Protein AF-A0A7X6SPW4-F1 (afdb_monomer)

pLDDT: mean 87.4, std 13.14, range [55.62, 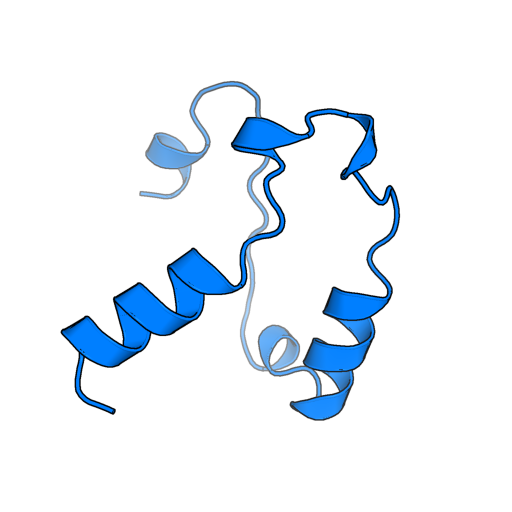98.12]

Mean predicted aligned error: 5.99 Å

Structure (mmCIF, N/CA/C/O backbone):
data_AF-A0A7X6SPW4-F1
#
_entry.id   AF-A0A7X6SPW4-F1
#
loop_
_atom_site.group_PDB
_atom_site.id
_atom_site.type_symbol
_atom_site.label_atom_id
_atom_site.label_alt_id
_atom_site.label_comp_id
_atom_site.label_asym_id
_atom_site.label_entity_id
_atom_site.label_seq_id
_atom_site.pdbx_PDB_ins_code
_atom_site.Cartn_x
_atom_site.Cartn_y
_atom_site.Cartn_z
_atom_site.occupancy
_atom_site.B_iso_or_equiv
_atom_site.auth_seq_id
_atom_site.auth_comp_id
_atom_site.auth_asym_id
_atom_site.auth_atom_id
_atom_site.pdbx_PDB_model_num
ATOM 1 N N . MET A 1 1 ? -10.980 12.544 15.746 1.00 75.56 1 MET A N 1
ATOM 2 C CA . MET A 1 1 ? -9.531 12.659 15.509 1.00 75.56 1 MET A CA 1
ATOM 3 C C . MET A 1 1 ? -9.319 13.787 14.527 1.00 75.56 1 MET A C 1
ATOM 5 O O . ME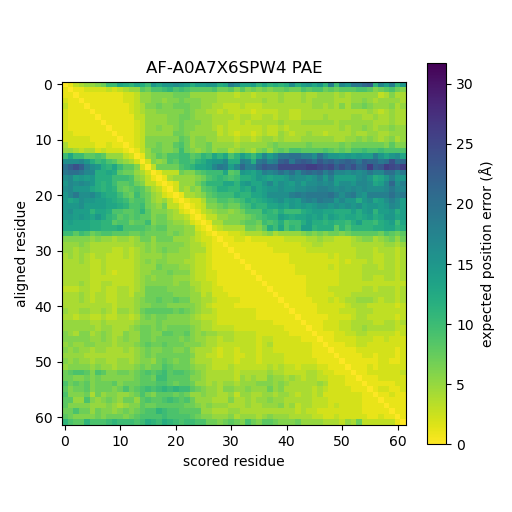T A 1 1 ? -10.025 13.827 13.525 1.00 75.56 1 MET A O 1
ATOM 9 N N . ASP A 1 2 ? -8.422 14.715 14.837 1.00 96.50 2 ASP A N 1
ATOM 10 C CA . ASP A 1 2 ? -7.933 15.692 13.865 1.00 96.50 2 ASP A CA 1
ATOM 11 C C . ASP A 1 2 ? -6.856 15.072 12.953 1.00 96.50 2 ASP A C 1
ATOM 13 O O . ASP A 1 2 ? -6.506 13.892 13.078 1.00 96.50 2 ASP A O 1
ATOM 17 N N . TYR A 1 3 ? -6.351 15.855 12.001 1.00 96.25 3 TYR A N 1
ATOM 18 C CA . TYR A 1 3 ? -5.323 15.412 11.061 1.00 96.25 3 TYR A CA 1
ATOM 19 C C . TYR A 1 3 ? -4.071 14.865 11.767 1.00 96.25 3 TYR A C 1
ATOM 21 O O . TYR A 1 3 ? -3.617 13.767 11.442 1.00 96.25 3 TYR A O 1
ATOM 29 N N . ASN A 1 4 ? -3.549 15.584 12.765 1.00 97.19 4 ASN A N 1
ATOM 30 C CA . ASN A 1 4 ? -2.327 15.197 13.470 1.00 97.19 4 ASN A CA 1
ATOM 31 C C . ASN A 1 4 ? -2.551 13.936 14.307 1.00 97.19 4 ASN A C 1
ATOM 33 O O . ASN A 1 4 ? -1.743 13.012 14.250 1.00 97.19 4 ASN A O 1
ATOM 37 N N . GLN A 1 5 ? -3.686 13.854 15.003 1.00 96.25 5 GLN A N 1
ATOM 38 C CA . GLN A 1 5 ? -4.087 12.671 15.764 1.00 96.25 5 GLN A CA 1
ATOM 39 C C . GLN A 1 5 ? -4.252 11.443 14.861 1.00 96.25 5 GLN A C 1
ATOM 41 O O . GLN A 1 5 ? -3.917 10.327 15.251 1.00 96.25 5 GLN A O 1
ATOM 46 N N . THR A 1 6 ? -4.756 11.635 13.640 1.00 94.25 6 THR A N 1
ATOM 47 C CA . THR A 1 6 ? -4.908 10.551 12.659 1.00 94.25 6 THR A CA 1
ATOM 48 C C . THR A 1 6 ? -3.568 10.069 12.138 1.00 94.25 6 THR A C 1
ATOM 50 O O . THR A 1 6 ? -3.349 8.860 12.068 1.00 94.25 6 THR A O 1
ATOM 53 N N . LEU A 1 7 ? -2.650 10.988 11.833 1.00 92.06 7 LEU A N 1
ATOM 54 C CA . LEU A 1 7 ? -1.282 10.624 11.477 1.00 92.06 7 LEU A CA 1
ATOM 55 C C . LEU A 1 7 ? -0.598 9.845 12.601 1.00 92.06 7 LEU A C 1
ATOM 57 O O . LEU A 1 7 ? -0.039 8.781 12.347 1.00 92.06 7 LEU A O 1
ATOM 61 N N . GLU A 1 8 ? -0.667 10.341 13.836 1.00 91.56 8 GLU A N 1
ATOM 62 C CA . GLU A 1 8 ? -0.046 9.693 14.994 1.00 91.56 8 GLU A CA 1
ATOM 63 C C . GLU A 1 8 ? -0.608 8.287 15.221 1.00 91.56 8 GLU A C 1
ATOM 65 O O . GLU A 1 8 ? 0.154 7.327 15.363 1.00 91.56 8 GLU A O 1
ATOM 70 N N . PHE A 1 9 ? -1.934 8.140 15.152 1.00 90.12 9 PHE A N 1
ATOM 71 C CA . PHE A 1 9 ? -2.578 6.836 15.206 1.00 90.12 9 PHE A CA 1
ATOM 72 C C . PHE A 1 9 ? -2.052 5.908 14.103 1.00 90.12 9 PHE A C 1
ATOM 74 O O . PHE A 1 9 ? -1.584 4.818 14.420 1.00 90.12 9 PHE A O 1
ATOM 81 N N . MET A 1 10 ? -2.032 6.335 12.835 1.00 88.62 10 MET A N 1
ATOM 82 C CA . MET A 1 10 ? -1.538 5.499 11.728 1.00 88.62 10 MET A CA 1
ATOM 83 C C . MET A 1 10 ? -0.071 5.079 11.911 1.00 88.62 10 MET A C 1
ATOM 85 O O . MET A 1 10 ? 0.261 3.909 11.710 1.00 88.62 10 MET A O 1
ATOM 89 N N . TYR A 1 11 ? 0.804 5.988 12.353 1.00 85.12 11 TYR A N 1
ATOM 90 C CA . TYR A 1 11 ? 2.214 5.667 12.602 1.00 85.12 11 TYR A CA 1
ATOM 91 C C . TYR A 1 11 ? 2.424 4.744 13.807 1.00 85.12 11 TYR A C 1
ATOM 93 O O . TYR A 1 11 ? 3.364 3.948 13.796 1.00 85.12 11 TYR A O 1
ATOM 101 N N . SER A 1 12 ? 1.550 4.803 14.817 1.00 85.69 12 SER A N 1
ATOM 102 C CA . SER A 1 12 ? 1.600 3.896 15.973 1.00 85.69 12 SER A CA 1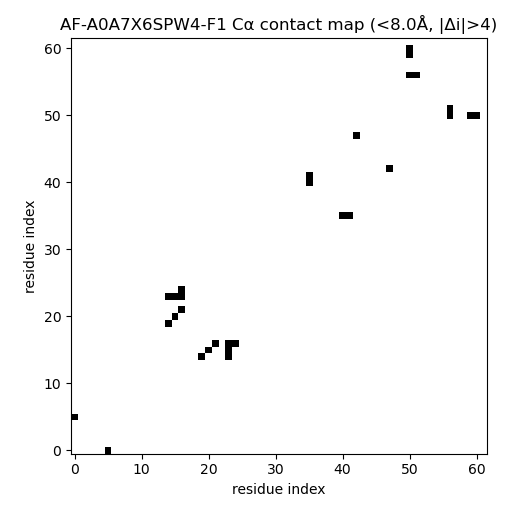
ATOM 103 C C . SER A 1 12 ? 1.264 2.443 15.611 1.00 85.69 12 SER A C 1
ATOM 105 O O . SER A 1 12 ? 1.765 1.523 16.254 1.00 85.69 12 SER A O 1
ATOM 107 N N . GLN A 1 13 ? 0.440 2.241 14.574 1.00 77.12 13 GLN A N 1
ATOM 108 C CA . GLN A 1 13 ? -0.057 0.926 14.156 1.00 77.12 13 GLN A CA 1
ATOM 109 C C . GLN A 1 13 ? 0.871 0.198 13.183 1.00 77.12 13 GLN A C 1
ATOM 111 O O . GLN A 1 13 ? 0.719 -1.007 13.006 1.00 77.12 13 GLN A O 1
ATOM 116 N N . LEU A 1 14 ? 1.819 0.887 12.536 1.00 68.44 14 LEU A N 1
ATOM 117 C CA . LEU A 1 14 ? 2.779 0.235 11.647 1.00 68.44 14 LEU A CA 1
ATOM 118 C C . LEU A 1 14 ? 3.647 -0.715 12.483 1.00 68.44 14 LEU A C 1
ATOM 120 O O . LEU A 1 14 ? 4.468 -0.239 13.278 1.00 68.44 14 LEU A O 1
ATOM 124 N N . PRO A 1 15 ? 3.532 -2.047 12.306 1.00 60.50 15 PRO A N 1
ATOM 125 C CA . PRO A 1 15 ? 4.393 -2.981 12.993 1.00 60.50 15 PRO A CA 1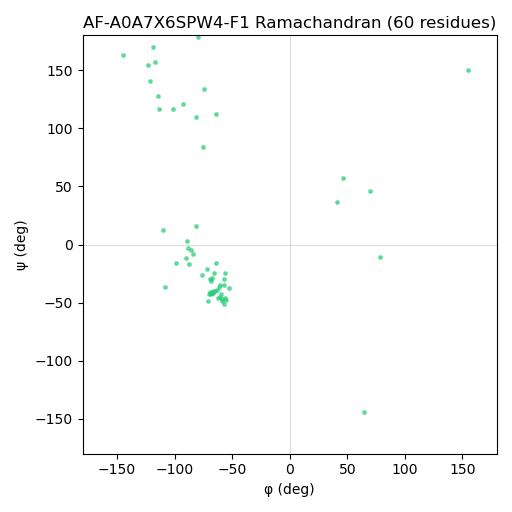
ATOM 126 C C . PRO A 1 15 ? 5.728 -2.898 12.285 1.00 60.50 15 PRO A C 1
ATOM 128 O O . PRO A 1 15 ? 5.987 -3.656 11.365 1.00 60.50 15 PRO A O 1
ATOM 131 N N . ALA A 1 16 ? 6.542 -1.917 12.665 1.00 55.84 16 ALA A N 1
ATOM 132 C CA . ALA A 1 16 ? 7.976 -2.049 12.741 1.00 55.84 16 ALA A CA 1
A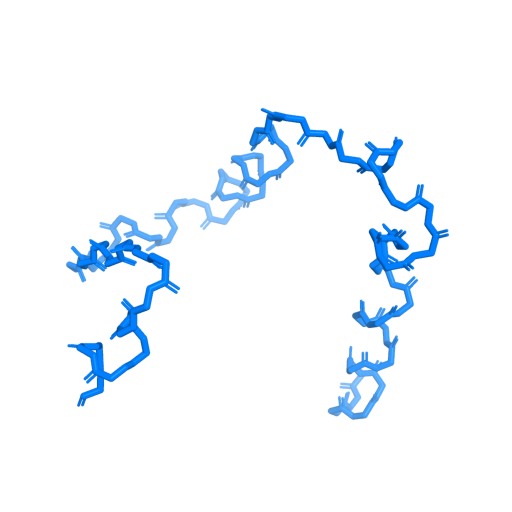TOM 133 C C . ALA A 1 16 ? 8.641 -2.834 11.588 1.00 55.84 16 ALA A C 1
ATOM 135 O O . ALA A 1 16 ? 9.629 -3.500 11.834 1.00 55.84 16 ALA A O 1
ATOM 136 N N . TYR A 1 17 ? 8.217 -2.756 10.323 1.00 55.62 17 TYR A N 1
ATOM 137 C CA . TYR A 1 17 ? 9.023 -3.347 9.249 1.00 55.62 17 TYR A CA 1
ATOM 138 C C . TYR A 1 17 ? 10.395 -2.655 9.244 1.00 55.62 17 TYR A C 1
ATOM 140 O O . TYR A 1 17 ? 11.439 -3.288 9.134 1.00 55.62 17 TYR A O 1
ATOM 148 N N . HIS A 1 18 ? 10.386 -1.359 9.563 1.00 57.94 18 HIS A N 1
ATOM 149 C CA . HIS A 1 18 ? 11.574 -0.577 9.875 1.00 57.94 18 HIS A CA 1
ATOM 150 C C . HIS A 1 18 ? 12.324 -0.985 11.164 1.00 57.94 18 HIS A C 1
ATOM 152 O O . HIS A 1 18 ? 13.511 -0.692 11.242 1.00 57.94 18 HIS A O 1
ATOM 158 N N . ARG A 1 19 ? 11.695 -1.621 12.176 1.00 62.97 19 ARG A N 1
ATOM 159 C CA . ARG A 1 19 ? 12.354 -1.971 13.466 1.00 62.97 19 ARG A CA 1
ATOM 160 C C . ARG A 1 19 ? 12.629 -3.475 13.675 1.00 62.97 19 ARG A C 1
ATOM 162 O O . ARG A 1 19 ? 13.647 -3.821 14.249 1.00 62.97 19 ARG A O 1
ATOM 169 N N . ILE A 1 20 ? 11.736 -4.357 13.231 1.00 64.75 20 ILE A N 1
ATOM 170 C CA . ILE A 1 20 ? 11.756 -5.830 13.338 1.00 64.75 20 ILE A CA 1
ATOM 171 C C . ILE A 1 20 ? 12.258 -6.473 12.026 1.00 64.75 20 ILE A C 1
ATOM 173 O O . ILE A 1 20 ? 12.664 -7.637 12.005 1.00 64.75 20 ILE A O 1
ATOM 177 N N . GLY A 1 21 ? 12.287 -5.719 10.921 1.00 67.38 21 GLY A N 1
ATOM 178 C CA . GLY A 1 21 ? 12.832 -6.177 9.646 1.00 67.38 21 GLY A CA 1
ATOM 179 C C . GLY A 1 21 ? 12.038 -7.337 9.043 1.00 67.38 21 GLY A C 1
ATOM 180 O O . GLY A 1 21 ? 10.817 -7.420 9.168 1.00 67.38 21 GLY A O 1
ATOM 181 N N . LYS A 1 22 ? 12.752 -8.264 8.394 1.00 64.44 22 LYS A N 1
ATOM 182 C CA . LYS A 1 22 ? 12.179 -9.398 7.646 1.00 64.44 22 LYS A CA 1
ATOM 183 C C . LYS A 1 22 ? 11.246 -10.288 8.482 1.00 64.44 22 LYS A C 1
ATOM 185 O O . LYS A 1 22 ? 10.374 -10.929 7.915 1.00 64.44 22 LYS A O 1
ATOM 190 N N . ALA A 1 23 ? 11.398 -10.317 9.807 1.00 67.25 23 ALA A N 1
ATOM 191 C CA . ALA A 1 23 ? 10.550 -11.116 10.694 1.00 67.25 23 ALA A CA 1
ATOM 192 C C . ALA A 1 23 ? 9.117 -10.566 10.843 1.00 67.25 23 ALA A C 1
ATOM 194 O O . ALA A 1 23 ? 8.213 -11.322 11.178 1.00 67.25 23 ALA A O 1
ATOM 195 N N . ALA A 1 24 ? 8.894 -9.277 10.561 1.00 68.44 24 ALA A N 1
ATOM 196 C CA . ALA A 1 24 ? 7.557 -8.676 10.505 1.00 68.44 24 ALA A CA 1
ATOM 197 C C . ALA A 1 24 ? 6.915 -8.784 9.109 1.00 68.44 24 ALA A C 1
ATOM 199 O O . ALA A 1 24 ? 5.787 -8.338 8.907 1.00 68.44 24 ALA A O 1
ATOM 200 N N . TYR A 1 25 ? 7.634 -9.339 8.129 1.00 67.62 25 TYR A N 1
ATOM 201 C CA . TYR A 1 25 ? 7.147 -9.475 6.764 1.00 67.62 25 TYR A CA 1
ATOM 202 C C . TYR A 1 25 ? 6.245 -10.706 6.653 1.00 67.62 25 TYR A C 1
ATOM 204 O O . TYR A 1 25 ? 6.707 -11.843 6.740 1.00 67.62 25 TYR A O 1
ATOM 212 N N . LYS A 1 26 ? 4.947 -10.463 6.466 1.00 72.56 26 LYS A N 1
ATOM 213 C 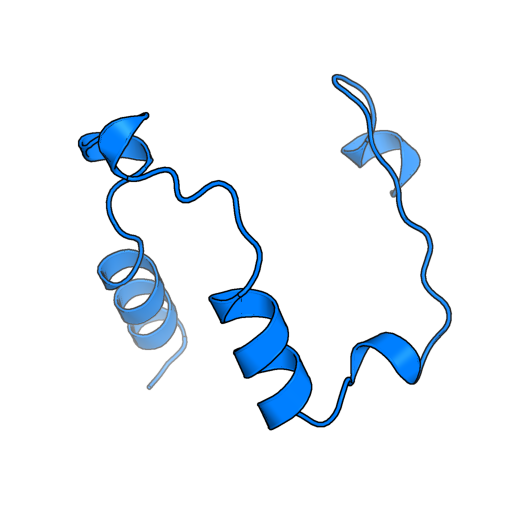CA . LYS A 1 26 ? 3.970 -11.486 6.090 1.00 72.56 26 LYS A CA 1
ATOM 214 C C . LYS A 1 26 ? 3.870 -11.493 4.560 1.00 72.56 26 LYS A C 1
ATOM 216 O O . LYS A 1 26 ? 3.558 -10.463 3.970 1.00 72.56 26 LYS A O 1
ATOM 221 N N . ASN A 1 27 ? 4.160 -12.627 3.919 1.00 76.75 27 ASN A N 1
ATOM 222 C CA . ASN A 1 27 ? 4.217 -12.752 2.448 1.00 76.75 27 ASN A CA 1
ATOM 223 C C . ASN A 1 27 ? 2.841 -12.938 1.784 1.00 76.75 27 ASN A C 1
ATOM 225 O O . ASN A 1 27 ? 2.773 -13.363 0.632 1.00 76.75 27 ASN A O 1
ATOM 229 N N . ASP A 1 28 ? 1.753 -12.660 2.492 1.00 86.06 28 ASP A N 1
ATOM 230 C CA . ASP A 1 28 ? 0.397 -12.798 1.974 1.00 86.06 28 ASP A CA 1
ATOM 231 C C . ASP A 1 28 ? -0.344 -11.460 1.973 1.00 86.06 28 ASP A C 1
ATOM 233 O O . ASP A 1 28 ? 0.125 -10.448 2.494 1.00 86.06 28 ASP A O 1
ATOM 237 N N . LEU A 1 29 ? -1.508 -11.466 1.331 1.00 89.94 29 LEU A N 1
ATOM 238 C CA . LEU A 1 29 ? -2.380 -10.304 1.196 1.00 89.94 29 LEU A CA 1
ATOM 239 C C . LEU A 1 29 ? -3.667 -10.455 2.011 1.00 89.94 29 LEU A C 1
ATOM 241 O O . LEU A 1 29 ? -4.594 -9.679 1.808 1.00 89.94 29 LEU A O 1
ATOM 245 N N . GLU A 1 30 ? -3.753 -11.432 2.920 1.00 93.56 30 GLU A N 1
ATOM 246 C CA . GLU A 1 30 ? -5.014 -11.810 3.578 1.00 93.56 30 GLU A CA 1
ATOM 247 C C . GLU A 1 30 ? -5.670 -10.623 4.290 1.00 93.56 30 GLU A C 1
ATOM 249 O O . GLU A 1 30 ? -6.852 -10.357 4.091 1.00 93.56 30 GLU A O 1
ATOM 254 N N . ASN A 1 31 ? -4.889 -9.851 5.052 1.00 89.81 31 ASN A N 1
ATOM 255 C CA . ASN A 1 31 ? -5.398 -8.678 5.767 1.00 89.81 31 ASN A CA 1
ATOM 256 C C . ASN A 1 31 ? -5.887 -7.587 4.803 1.00 89.81 31 ASN A C 1
ATOM 258 O O . ASN A 1 31 ? -6.904 -6.946 5.058 1.00 89.81 31 ASN A O 1
ATOM 262 N N . SER A 1 32 ? -5.166 -7.369 3.699 1.00 92.12 32 SER A N 1
ATOM 263 C CA . SER A 1 32 ? -5.537 -6.374 2.690 1.00 92.12 32 SER A CA 1
ATOM 264 C C . SER A 1 32 ? -6.797 -6.785 1.932 1.00 92.12 32 SER A C 1
ATOM 266 O O . SER A 1 32 ? -7.663 -5.944 1.718 1.00 92.12 32 SER A O 1
ATOM 26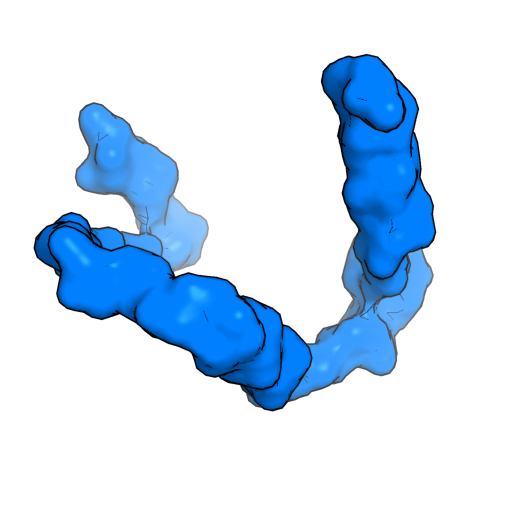8 N N . LEU A 1 33 ? -6.928 -8.067 1.579 1.00 95.81 33 LEU A N 1
ATOM 269 C CA . LEU A 1 33 ? -8.115 -8.614 0.920 1.00 95.81 33 LEU A CA 1
ATOM 270 C C . LEU A 1 33 ? -9.336 -8.585 1.845 1.00 95.81 33 LEU A C 1
ATOM 272 O O . LEU A 1 33 ? -10.408 -8.183 1.411 1.00 95.81 33 LEU A O 1
ATOM 276 N N . ALA A 1 34 ? -9.175 -8.931 3.126 1.00 96.75 34 ALA A N 1
ATOM 277 C CA . ALA A 1 34 ? -10.257 -8.853 4.107 1.00 96.75 34 ALA A CA 1
ATOM 278 C C . ALA A 1 34 ? -10.752 -7.411 4.315 1.00 96.75 34 ALA A C 1
ATOM 280 O O . ALA A 1 34 ? -11.953 -7.174 4.432 1.00 96.75 34 ALA A O 1
ATOM 281 N N . LEU A 1 35 ? -9.836 -6.436 4.334 1.00 95.81 35 LEU A N 1
ATOM 282 C CA . LEU A 1 35 ? -10.193 -5.021 4.430 1.00 95.81 35 LEU A CA 1
ATOM 283 C C . LEU A 1 35 ? -10.907 -4.527 3.165 1.00 95.81 35 LEU A C 1
ATOM 285 O O . LEU A 1 35 ? -11.876 -3.777 3.252 1.00 95.81 35 LEU A O 1
ATOM 289 N N . ASP A 1 36 ? -10.435 -4.942 1.992 1.00 97.19 36 ASP A N 1
ATOM 290 C CA . ASP A 1 36 ? -11.038 -4.574 0.713 1.00 97.19 36 ASP A CA 1
ATOM 291 C C . ASP A 1 36 ? -12.446 -5.174 0.538 1.00 97.19 36 ASP A C 1
ATOM 293 O O . ASP A 1 36 ? -13.361 -4.461 0.120 1.00 97.19 36 ASP A O 1
ATOM 297 N N . GLU A 1 37 ? -12.652 -6.428 0.956 1.00 98.06 37 GLU A N 1
ATOM 298 C CA . GLU A 1 37 ? -13.975 -7.065 1.059 1.00 98.06 37 GLU A CA 1
ATOM 299 C C . GLU A 1 37 ? -14.897 -6.281 2.003 1.00 98.06 37 GLU A C 1
ATOM 301 O O . GLU A 1 37 ? -16.024 -5.953 1.638 1.00 98.06 37 GLU A O 1
ATOM 306 N N . TYR A 1 38 ? -14.409 -5.900 3.192 1.00 98.12 38 TYR A N 1
ATOM 307 C CA . TYR A 1 38 ? -15.188 -5.125 4.165 1.00 98.12 38 TYR A CA 1
ATOM 308 C C . TYR A 1 38 ? -15.710 -3.796 3.589 1.00 98.12 38 TYR A C 1
ATOM 310 O O . TYR A 1 38 ? -16.820 -3.370 3.909 1.00 98.12 38 TYR A O 1
ATOM 318 N N . PHE A 1 39 ? -14.945 -3.149 2.704 1.00 97.94 39 PHE A N 1
ATOM 319 C CA . PHE A 1 39 ? -15.368 -1.925 2.013 1.00 97.94 39 PHE A CA 1
ATOM 320 C C . PHE A 1 39 ? -16.114 -2.171 0.687 1.00 97.94 39 PHE A C 1
ATOM 322 O O . PHE A 1 39 ? -16.483 -1.210 0.000 1.00 97.94 39 PHE A O 1
ATOM 329 N N . GLY A 1 40 ? -16.365 -3.431 0.324 1.00 97.88 40 GLY A N 1
ATOM 330 C CA . GLY A 1 40 ? -17.091 -3.819 -0.884 1.00 97.88 40 GLY A CA 1
ATOM 331 C C . GLY A 1 40 ? -16.312 -3.540 -2.169 1.00 97.88 40 GLY A C 1
ATOM 332 O O . GLY A 1 40 ? -16.862 -2.943 -3.102 1.00 97.88 40 GLY A O 1
ATOM 333 N N . HIS A 1 41 ? -15.028 -3.910 -2.189 1.00 97.62 41 HIS A N 1
ATOM 334 C CA . HIS A 1 41 ? -14.115 -3.810 -3.334 1.00 97.62 41 HIS A CA 1
ATOM 335 C C . HIS A 1 41 ? -14.171 -2.455 -4.063 1.00 97.62 41 HIS A C 1
ATOM 337 O O . HIS A 1 41 ? -14.444 -2.392 -5.270 1.00 97.62 41 HIS A O 1
ATOM 343 N N . PRO A 1 42 ? -13.938 -1.323 -3.370 1.00 97.06 42 PRO A N 1
ATOM 344 C CA . PRO A 1 42 ? -14.061 0.005 -3.970 1.00 97.06 42 PRO A CA 1
ATOM 345 C C . PRO A 1 42 ? -13.162 0.191 -5.200 1.00 97.06 42 PRO A C 1
ATOM 347 O O . PRO A 1 42 ? -13.539 0.914 -6.121 1.00 97.06 42 PRO A O 1
ATOM 350 N N . HIS A 1 43 ? -12.022 -0.504 -5.250 1.00 95.75 43 HIS A N 1
ATOM 351 C CA . HIS A 1 43 ? -11.065 -0.459 -6.353 1.00 95.75 43 HIS A CA 1
ATOM 352 C C . HIS A 1 43 ? -11.621 -0.983 -7.696 1.00 95.75 43 HIS A C 1
ATOM 354 O O . HIS A 1 43 ? -11.043 -0.697 -8.743 1.00 95.75 43 HIS A O 1
ATOM 360 N N . LEU A 1 44 ? -12.750 -1.707 -7.695 1.00 97.25 44 LEU A N 1
ATOM 361 C CA . LEU A 1 44 ? -13.433 -2.184 -8.908 1.00 97.25 44 LEU A CA 1
ATOM 362 C C . LEU A 1 44 ? -14.371 -1.140 -9.535 1.00 97.25 44 LEU A C 1
ATOM 364 O O . LEU A 1 44 ? -14.897 -1.350 -10.629 1.00 97.25 44 LEU A O 1
ATOM 368 N N . LYS A 1 45 ? -14.604 -0.010 -8.857 1.00 97.88 45 LYS A N 1
ATOM 369 C CA . LYS A 1 45 ? -15.577 1.012 -9.283 1.00 97.88 45 LYS A CA 1
ATOM 370 C C . LYS A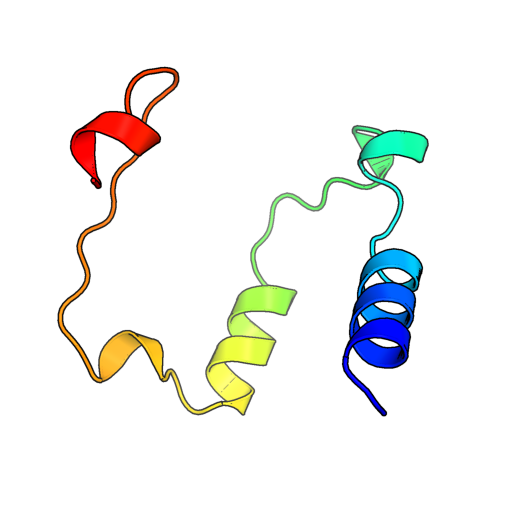 1 45 ? -15.006 2.020 -10.284 1.00 97.88 45 LYS A C 1
ATOM 372 O O . LYS A 1 45 ? -15.740 2.867 -10.784 1.00 97.88 45 LYS A O 1
ATOM 377 N N . TYR A 1 46 ? -13.713 1.945 -10.585 1.00 97.06 46 TYR A N 1
ATOM 378 C CA . TYR A 1 46 ? -13.025 2.850 -11.501 1.00 97.06 46 TYR A CA 1
ATOM 379 C C . TYR A 1 46 ? -11.939 2.110 -12.286 1.00 97.06 46 TYR A C 1
ATOM 381 O O . TYR A 1 46 ? -11.554 0.988 -11.965 1.00 97.06 46 TYR A O 1
ATOM 389 N N . LYS A 1 47 ? -11.475 2.719 -13.381 1.00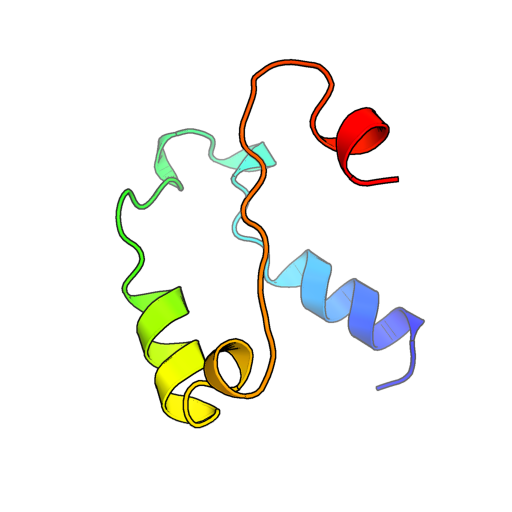 97.81 47 LYS A N 1
ATOM 390 C CA . LYS A 1 47 ? -10.381 2.158 -14.180 1.00 97.81 47 LYS A CA 1
ATOM 391 C C . LYS A 1 47 ? -9.060 2.362 -13.441 1.00 97.81 47 LYS A C 1
ATOM 393 O O . LYS A 1 47 ? -8.784 3.459 -12.968 1.00 97.81 47 LYS A O 1
ATOM 398 N N . CYS A 1 48 ? -8.250 1.311 -13.388 1.00 96.31 48 CYS A N 1
ATOM 399 C CA . CYS A 1 48 ? -6.975 1.289 -12.680 1.00 96.31 48 CYS A CA 1
ATOM 400 C C . CYS A 1 48 ? -5.838 0.962 -13.651 1.00 96.31 48 CYS A C 1
ATOM 402 O O . CYS A 1 48 ? -5.984 0.091 -14.509 1.00 96.31 48 CYS A O 1
ATOM 404 N N . ILE A 1 49 ? -4.697 1.630 -13.481 1.00 96.69 49 ILE A N 1
ATOM 405 C CA . ILE A 1 49 ? -3.430 1.289 -14.135 1.00 96.69 49 ILE A CA 1
ATOM 406 C C . ILE A 1 49 ? -2.464 0.862 -13.032 1.00 96.69 49 ILE A C 1
ATOM 408 O O . ILE A 1 49 ? -2.285 1.582 -12.052 1.00 96.69 49 ILE A O 1
ATOM 412 N N . HIS A 1 50 ? -1.854 -0.314 -13.176 1.00 96.00 50 HIS A N 1
ATOM 413 C CA . HIS A 1 50 ? -0.850 -0.812 -12.239 1.00 96.00 50 HIS A CA 1
ATOM 414 C C . HIS A 1 50 ? 0.553 -0.601 -12.817 1.00 96.00 50 HIS A C 1
ATOM 416 O O . HIS A 1 50 ? 0.887 -1.176 -13.852 1.00 96.00 50 HIS A O 1
ATOM 422 N N . VAL A 1 51 ? 1.374 0.214 -12.150 1.00 95.94 51 VAL A N 1
ATOM 423 C CA . VAL A 1 51 ? 2.746 0.534 -12.574 1.00 95.94 51 VAL A CA 1
ATOM 424 C C . VAL A 1 51 ? 3.737 -0.047 -11.568 1.00 95.94 51 VAL A C 1
ATOM 426 O O . VAL A 1 51 ? 3.772 0.360 -10.407 1.00 95.94 51 VAL A O 1
ATOM 429 N N . ALA A 1 52 ? 4.572 -0.981 -12.023 1.00 96.25 52 ALA A N 1
ATOM 430 C CA . ALA A 1 52 ? 5.620 -1.613 -11.226 1.00 96.25 52 ALA A CA 1
ATOM 431 C C . ALA A 1 52 ? 7.013 -1.299 -11.795 1.00 96.25 52 ALA A C 1
ATOM 433 O O . ALA A 1 52 ? 7.162 -0.989 -12.975 1.00 96.25 52 ALA A O 1
ATOM 434 N N . GLY A 1 53 ? 8.049 -1.385 -10.957 1.00 94.19 53 GLY A N 1
ATOM 435 C CA . GLY A 1 53 ? 9.436 -1.196 -11.382 1.00 94.19 53 GLY A CA 1
ATOM 436 C C . GLY A 1 53 ? 10.364 -0.732 -10.261 1.00 94.19 53 GLY A C 1
ATOM 437 O O . GLY A 1 53 ? 9.954 -0.028 -9.330 1.00 94.19 53 GLY A O 1
ATOM 438 N N . THR A 1 54 ? 11.639 -1.113 -10.364 1.00 95.31 54 THR A N 1
ATOM 439 C CA . THR A 1 54 ? 12.696 -0.689 -9.433 1.00 95.31 54 THR A CA 1
ATOM 440 C C . THR A 1 54 ? 12.877 0.828 -9.478 1.00 95.31 54 THR A C 1
ATOM 442 O O . THR A 1 54 ? 12.858 1.486 -8.439 1.00 95.31 54 THR A O 1
ATOM 445 N N . ASN A 1 55 ? 12.938 1.386 -10.691 1.00 96.31 55 ASN A N 1
ATOM 446 C CA . ASN A 1 55 ? 13.143 2.808 -10.958 1.00 96.31 55 ASN A CA 1
ATOM 447 C C . ASN A 1 55 ? 11.997 3.369 -11.808 1.00 96.31 55 ASN A C 1
ATOM 449 O O . ASN A 1 55 ? 11.341 2.633 -12.539 1.00 96.31 55 ASN A O 1
ATOM 453 N N . GLY A 1 56 ? 11.748 4.676 -11.713 1.00 94.06 56 GLY A N 1
ATOM 454 C CA . GLY A 1 56 ? 10.842 5.383 -12.625 1.00 94.06 56 GLY A CA 1
ATOM 455 C C . GLY A 1 56 ? 9.339 5.233 -12.363 1.00 94.06 56 GLY A C 1
ATOM 456 O O . GLY A 1 56 ? 8.584 6.019 -12.914 1.00 94.06 56 GLY A O 1
ATOM 457 N N . LYS A 1 57 ? 8.878 4.328 -11.482 1.00 96.81 57 LYS A N 1
ATOM 458 C CA . LYS A 1 57 ? 7.436 4.159 -11.175 1.00 96.81 57 LYS A CA 1
ATOM 459 C C . LYS A 1 57 ? 6.721 5.459 -10.778 1.00 96.81 57 LYS A C 1
ATOM 461 O O . LYS A 1 57 ? 5.586 5.676 -11.181 1.00 96.81 57 LYS A O 1
ATOM 466 N N . GLY A 1 58 ? 7.400 6.332 -10.027 1.00 94.12 58 GLY A N 1
ATOM 467 C CA . GLY A 1 58 ? 6.860 7.637 -9.637 1.00 94.12 58 GLY A CA 1
ATOM 468 C C . GLY A 1 58 ? 6.776 8.599 -10.820 1.00 94.12 58 GLY A C 1
ATOM 469 O O . GLY A 1 58 ? 5.725 9.169 -11.063 1.00 94.12 58 GLY A O 1
ATOM 470 N N . SER A 1 59 ? 7.858 8.720 -11.592 1.00 96.75 59 SER A N 1
ATOM 471 C CA . SER A 1 59 ? 7.930 9.624 -12.746 1.00 96.75 59 SER A CA 1
ATOM 472 C C . SER A 1 59 ? 7.038 9.205 -13.915 1.00 96.75 59 SER A C 1
ATOM 474 O O . SER A 1 59 ? 6.569 10.068 -14.632 1.00 96.75 59 SER A O 1
ATOM 476 N N . VAL A 1 60 ? 6.812 7.903 -14.123 1.00 96.75 60 VAL A N 1
ATOM 477 C CA . VAL A 1 60 ? 5.928 7.377 -15.184 1.00 96.75 60 VAL A CA 1
ATOM 478 C C . VAL A 1 60 ? 4.449 7.542 -14.825 1.00 96.75 60 VAL A C 1
ATOM 480 O O . VAL A 1 60 ? 3.609 7.601 -15.715 1.00 96.75 60 VAL A O 1
ATOM 483 N N . SER A 1 61 ? 4.126 7.586 -13.529 1.00 95.56 61 SER A N 1
ATOM 484 C CA . SER A 1 61 ? 2.742 7.730 -13.058 1.00 95.56 61 SER A CA 1
ATOM 485 C C . SER A 1 61 ? 2.309 9.191 -12.879 1.00 95.56 61 SER A C 1
ATOM 487 O O . SER A 1 61 ? 1.125 9.426 -12.646 1.00 95.56 61 SER A O 1
ATOM 489 N N . HIS A 1 62 ? 3.255 10.137 -12.929 1.00 91.75 62 HIS A N 1
ATOM 490 C CA . HIS A 1 62 ? 3.027 11.584 -12.855 1.00 91.75 62 HIS A CA 1
ATOM 491 C C . HIS A 1 62 ? 2.869 12.165 -14.264 1.00 91.75 62 HIS A C 1
ATOM 493 O O . HIS A 1 62 ? 2.081 13.127 -14.411 1.00 91.75 62 HIS A O 1
#

Solvent-accessible surface area (backbone atoms only — not comparable to full-atom values): 4140 Å² total; per-residue (Å²): 125,56,73,68,57,46,51,52,52,56,64,70,65,54,71,37,50,92,75,60,35,76,80,57,60,69,96,70,56,65,71,60,52,53,51,35,55,75,64,64,47,63,78,74,78,55,91,82,84,90,78,79,62,97,68,60,42,67,72,76,74,105

Secondary structure (DSSP, 8-state):
--HHHHHHHHHHHS--HHHHGGGG-----HHHHHHHHHTT-GGGGS-------SSSHHHHH-

Sequence (62 aa):
MDYNQTLEFMYSQLPAYHRIGKAAYKNDLENSLALDEYFGHPHLKYKCIHVAGTNGKGSVSH

Foldseek 3Di:
DDPVVVVVVVVVPPPPCVPPPPVPDDPDCVVVVVVCVVVPNVVVVDDDDDFDDPPCSVVVVD

Radius of gyration: 15.63 Å; Cα contacts (8 Å, |Δi|>4): 15; chains: 1; bounding box: 30×28×31 Å